Protein AF-A0A940QX22-F1 (afdb_monomer_lite)

Secondary structure (DSSP, 8-state):
---PPPP---HHHHHHHHHHHHTS---HHHHHHHHT--HHHHHHHHHHHHTTGGGTTTTTS----HHHHHHHHHHHHHHHHHHHHHHGGG-TTTTS-HHHHHHHHHHHTTTS-HHHHHHHTT--HHHHHHHHTPPPPHHHHHHHHHHHHHHHHHHHTTT---TT--

Foldseek 3Di:
DLDQDDQDDALVLLVVLLCCVPVVVDDLVVSCVVSVDDSVSSVVSNVCVVVVCNVVVCPVPPRDDPVRNVVSVVSNVVSLVVLLVVCVVVLPQLVDDVLVLLVSLVVCVVPDPSVSSCVNSVHDSVRSVCSVPDDDDPVRVVVVVVVVVVVVQCVVVVNDDDDPRD

Structure (mmCIF, N/CA/C/O backbone):
data_AF-A0A940QX22-F1
#
_entry.id   AF-A0A940QX22-F1
#
loop_
_atom_site.group_PDB
_atom_site.id
_atom_site.type_symbol
_atom_site.label_atom_id
_atom_site.label_alt_id
_atom_site.label_comp_id
_atom_site.label_asym_id
_atom_site.label_entity_id
_atom_site.label_seq_id
_atom_site.pdbx_PDB_ins_code
_atom_site.Cartn_x
_atom_site.Cartn_y
_atom_site.Cartn_z
_atom_site.occupancy
_atom_site.B_iso_or_equiv
_atom_site.auth_seq_id
_atom_site.auth_comp_id
_atom_site.auth_asym_id
_atom_site.auth_atom_id
_atom_site.pdbx_PDB_model_num
ATOM 1 N N . MET A 1 1 ? -11.536 -1.410 -9.804 1.00 60.62 1 MET A N 1
ATOM 2 C CA . MET A 1 1 ? -10.498 -1.620 -8.778 1.00 60.62 1 MET A CA 1
ATOM 3 C C . MET A 1 1 ? -11.102 -2.422 -7.649 1.00 60.62 1 MET A C 1
ATOM 5 O O . MET A 1 1 ? -11.970 -1.909 -6.948 1.00 60.62 1 MET A O 1
ATOM 9 N N . GLU A 1 2 ? -10.682 -3.671 -7.500 1.00 64.19 2 GLU A N 1
ATOM 10 C CA . GLU A 1 2 ? -11.047 -4.453 -6.323 1.00 64.19 2 GLU A CA 1
ATOM 11 C C . GLU A 1 2 ? -10.342 -3.825 -5.115 1.00 64.19 2 GLU A C 1
ATOM 13 O O . GLU A 1 2 ? -9.120 -3.664 -5.102 1.00 64.19 2 GLU A O 1
ATOM 18 N N . ARG A 1 3 ? -11.119 -3.347 -4.140 1.00 67.25 3 ARG A N 1
ATOM 19 C CA . ARG A 1 3 ? -10.598 -2.671 -2.949 1.00 67.25 3 ARG A CA 1
ATOM 20 C C . ARG A 1 3 ? -10.784 -3.573 -1.748 1.00 67.25 3 ARG A C 1
ATOM 22 O O . ARG A 1 3 ? -11.864 -4.126 -1.557 1.00 67.25 3 ARG A O 1
ATOM 29 N N . ILE A 1 4 ? -9.752 -3.656 -0.918 1.00 72.12 4 ILE A N 1
ATOM 30 C CA . ILE A 1 4 ? -9.852 -4.339 0.363 1.00 72.12 4 ILE A CA 1
ATOM 31 C C . ILE A 1 4 ? -10.843 -3.565 1.250 1.00 72.12 4 ILE A C 1
ATOM 33 O O . ILE A 1 4 ? -10.676 -2.349 1.427 1.00 72.12 4 ILE A O 1
ATOM 37 N N . PRO A 1 5 ? -11.870 -4.226 1.813 1.00 69.06 5 PRO A N 1
ATOM 38 C CA . PRO A 1 5 ? -12.773 -3.600 2.768 1.00 69.06 5 PRO A CA 1
ATOM 39 C C . PRO A 1 5 ? -12.007 -2.989 3.949 1.00 69.06 5 PRO A C 1
ATOM 41 O O . PRO A 1 5 ? -11.111 -3.607 4.533 1.00 69.06 5 PRO A O 1
ATOM 44 N N . ARG A 1 6 ? -12.348 -1.746 4.306 1.00 70.12 6 ARG A N 1
ATOM 45 C CA . ARG A 1 6 ? -11.757 -1.062 5.466 1.00 70.12 6 ARG A CA 1
ATOM 46 C C . ARG A 1 6 ? -12.162 -1.772 6.757 1.00 70.12 6 ARG A C 1
ATOM 48 O O . ARG A 1 6 ? -13.281 -2.265 6.855 1.00 70.12 6 ARG A O 1
ATOM 55 N N . ALA A 1 7 ? -11.265 -1.774 7.743 1.00 67.81 7 ALA A N 1
ATOM 56 C CA . ALA A 1 7 ? -11.572 -2.284 9.073 1.00 67.81 7 ALA A CA 1
ATOM 57 C C . ALA A 1 7 ? -12.734 -1.486 9.687 1.00 67.81 7 ALA A C 1
ATOM 59 O O . ALA A 1 7 ? -12.739 -0.251 9.650 1.00 67.81 7 ALA A O 1
ATOM 60 N N . ILE A 1 8 ? -13.725 -2.200 10.219 1.00 70.25 8 ILE A N 1
ATOM 61 C CA . ILE A 1 8 ? -14.886 -1.630 10.904 1.00 70.25 8 ILE A CA 1
ATOM 62 C C . ILE A 1 8 ? -14.698 -1.908 12.390 1.00 70.25 8 ILE A C 1
ATOM 64 O O . ILE A 1 8 ? -14.564 -3.057 12.792 1.00 70.25 8 ILE A O 1
ATOM 68 N N . PHE A 1 9 ? -14.677 -0.851 13.199 1.00 71.38 9 PHE A N 1
ATOM 69 C CA . PHE A 1 9 ? -14.497 -0.959 14.648 1.00 71.38 9 PHE A CA 1
ATOM 70 C C . PHE A 1 9 ? -15.847 -0.905 15.360 1.00 71.38 9 PHE A C 1
ATOM 72 O O . PHE A 1 9 ? -16.708 -0.117 14.959 1.00 71.38 9 PHE A O 1
ATOM 79 N N . THR A 1 10 ? -16.033 -1.694 16.417 1.00 74.19 10 THR A N 1
ATOM 80 C CA . THR A 1 10 ? -17.239 -1.618 17.254 1.00 74.19 10 THR A CA 1
ATOM 81 C C . THR A 1 10 ? -17.267 -0.310 18.043 1.00 74.19 10 THR A C 1
ATOM 83 O O . THR A 1 10 ? -16.243 0.347 18.230 1.00 74.19 10 THR A O 1
ATOM 86 N N . LYS A 1 11 ? -18.449 0.092 18.520 1.00 77.06 11 LYS A N 1
ATOM 87 C CA . LYS A 1 11 ? -18.587 1.289 19.363 1.00 77.06 11 LYS A CA 1
ATOM 88 C C . LYS A 1 11 ? -17.764 1.169 20.653 1.00 77.06 11 LYS A C 1
ATOM 90 O O . LYS A 1 11 ? -17.069 2.109 21.015 1.00 77.06 11 LYS A O 1
ATOM 95 N N . GLN A 1 12 ? -17.792 -0.004 21.284 1.00 76.69 12 GLN A N 1
ATOM 96 C CA . GLN A 1 12 ? -17.033 -0.299 22.504 1.00 76.69 12 GLN A CA 1
ATOM 97 C C . GLN A 1 12 ? -15.524 -0.119 22.280 1.00 76.69 12 GLN A C 1
ATOM 99 O O . GLN A 1 12 ? -14.873 0.608 23.025 1.00 76.69 12 GLN A O 1
ATOM 104 N N . LEU A 1 13 ? -15.001 -0.665 21.177 1.00 81.06 13 LEU A N 1
ATOM 105 C CA . LEU A 1 13 ? -13.587 -0.560 20.809 1.00 81.06 13 LEU A CA 1
ATOM 106 C C . LEU A 1 13 ? -13.157 0.871 20.425 1.00 81.06 13 LEU A C 1
ATOM 108 O O . LEU A 1 13 ? -11.972 1.183 20.447 1.00 81.06 13 LEU A O 1
ATOM 112 N N . ARG A 1 14 ? -14.099 1.760 20.074 1.00 81.88 14 ARG A N 1
ATOM 113 C CA . ARG A 1 14 ? -13.825 3.191 19.828 1.00 81.88 14 ARG A CA 1
ATOM 114 C C . ARG A 1 14 ? -13.748 4.002 21.121 1.00 81.88 14 ARG A C 1
ATOM 116 O O . ARG A 1 14 ? -12.991 4.966 21.185 1.00 81.88 14 ARG A O 1
ATOM 123 N N . GLU A 1 15 ? -14.537 3.634 22.128 1.00 83.19 15 GLU A N 1
ATOM 124 C CA . GLU A 1 15 ? -14.612 4.339 23.414 1.00 83.19 15 GLU A CA 1
ATOM 125 C C . GLU A 1 15 ? -13.468 3.946 24.361 1.00 83.19 15 GLU A C 1
ATOM 127 O O . GLU A 1 15 ? -12.948 4.796 25.082 1.00 83.19 15 GLU A O 1
ATOM 132 N N . GLU A 1 16 ? -13.036 2.686 24.337 1.00 85.81 16 GLU A N 1
ATOM 133 C CA . GLU A 1 16 ? -11.979 2.161 25.210 1.00 85.81 16 GLU A CA 1
ATOM 134 C C . GLU A 1 16 ? -10.626 2.906 25.093 1.00 85.81 16 GLU A C 1
ATOM 136 O O . GLU A 1 16 ? -10.115 3.352 26.124 1.00 85.81 16 GLU A O 1
ATOM 141 N N . PRO A 1 17 ? -10.062 3.165 23.893 1.00 85.88 17 PRO A N 1
ATOM 142 C CA . PRO A 1 17 ? -8.842 3.964 23.751 1.00 85.88 17 PRO A CA 1
ATOM 143 C C . PRO A 1 17 ? -8.990 5.377 24.315 1.00 85.88 17 PRO A C 1
ATOM 145 O O . PRO A 1 17 ? -8.050 5.925 24.882 1.00 85.88 17 PRO A O 1
ATOM 148 N N . VAL A 1 18 ? -10.168 5.985 24.158 1.00 86.00 18 VAL A N 1
ATOM 149 C CA . VAL A 1 18 ? -10.431 7.348 24.631 1.00 86.00 18 VAL A CA 1
ATOM 150 C C . VAL A 1 18 ? -10.472 7.387 26.159 1.00 86.00 18 VAL A C 1
ATOM 152 O O . VAL A 1 18 ? -9.889 8.297 26.748 1.00 86.00 18 VAL A O 1
ATOM 155 N N . LYS A 1 19 ? -11.078 6.383 26.806 1.00 87.75 19 LYS A N 1
ATOM 156 C CA . LYS A 1 19 ? -11.066 6.235 28.271 1.00 87.75 19 LYS A CA 1
ATOM 157 C C . LYS A 1 19 ? -9.656 6.000 28.805 1.00 87.75 19 LYS A C 1
ATOM 159 O O . LYS A 1 19 ? -9.221 6.720 29.694 1.00 87.75 19 LYS A O 1
ATOM 164 N N . LEU A 1 20 ? -8.895 5.083 28.206 1.00 87.12 20 LEU A N 1
ATOM 165 C CA . LEU A 1 20 ? -7.513 4.796 28.619 1.00 87.12 20 LEU A CA 1
ATOM 166 C C . LEU A 1 20 ? -6.593 6.026 28.544 1.00 87.12 20 LEU A C 1
ATOM 168 O O . LEU A 1 20 ? -5.710 6.182 29.385 1.00 87.12 20 LEU A O 1
ATOM 172 N N . LEU A 1 21 ? -6.811 6.913 27.569 1.00 86.19 21 LEU A N 1
ATOM 173 C CA . LEU A 1 21 ? -6.046 8.156 27.430 1.00 86.19 21 LEU A CA 1
ATOM 174 C C . LEU A 1 21 ? -6.537 9.284 28.349 1.00 86.19 21 LEU A C 1
ATOM 176 O O . LEU A 1 21 ? -5.725 10.083 28.806 1.00 86.19 21 LEU A O 1
ATOM 180 N N . THR A 1 22 ? -7.848 9.387 28.591 1.00 83.12 22 THR A N 1
ATOM 181 C CA . THR A 1 22 ? -8.440 10.511 29.346 1.00 83.12 22 THR A CA 1
ATOM 182 C C . THR A 1 22 ? -8.478 10.235 30.848 1.00 83.12 22 THR A C 1
ATOM 184 O O . THR A 1 22 ? -8.141 11.107 31.639 1.00 83.12 22 THR A O 1
ATOM 187 N N . GLU A 1 23 ? -8.875 9.023 31.235 1.00 85.19 23 GLU A N 1
ATOM 188 C CA . GLU A 1 23 ? -9.014 8.577 32.627 1.00 85.19 23 GLU A CA 1
ATOM 189 C C . GLU A 1 23 ? -7.745 7.859 33.107 1.00 85.19 23 GLU A C 1
ATOM 191 O O . GLU A 1 23 ? -7.321 8.037 34.243 1.00 85.19 23 GLU A O 1
ATOM 196 N N . GLY A 1 24 ? -7.121 7.061 32.233 1.00 78.00 24 GLY A N 1
ATOM 197 C CA . GLY A 1 24 ? -5.942 6.257 32.572 1.00 78.00 24 GLY A CA 1
ATOM 198 C C . GLY A 1 24 ? -4.596 6.972 32.420 1.00 78.00 24 GLY A C 1
ATOM 199 O O . GLY A 1 24 ? -3.577 6.412 32.813 1.00 78.00 24 GLY A O 1
ATOM 200 N N . GLY A 1 25 ? -4.562 8.171 31.825 1.00 83.19 25 GLY A N 1
ATOM 201 C CA . GLY A 1 25 ? -3.331 8.950 31.615 1.00 83.19 25 GLY A CA 1
ATOM 202 C C . GLY A 1 25 ? -2.273 8.274 30.729 1.00 83.19 25 GLY A C 1
ATOM 203 O O . GLY A 1 25 ? -1.124 8.714 30.704 1.00 83.19 25 GLY A O 1
ATOM 204 N N . LEU A 1 26 ? -2.633 7.202 30.013 1.00 86.62 26 LEU A N 1
ATOM 205 C CA . LEU A 1 26 ? -1.702 6.435 29.188 1.00 86.62 26 LEU A CA 1
ATOM 206 C C . LEU A 1 26 ? -1.251 7.238 27.963 1.00 86.62 26 LEU A C 1
ATOM 208 O O . LEU A 1 26 ? -1.935 8.141 27.481 1.00 86.62 26 LEU A O 1
ATOM 212 N N . SER A 1 27 ? -0.092 6.877 27.417 1.00 87.12 27 SER A N 1
ATOM 213 C CA . SER A 1 27 ? 0.403 7.471 26.175 1.00 87.12 27 SER A CA 1
ATOM 214 C C . SER A 1 27 ? -0.199 6.782 24.940 1.00 87.12 27 SER A C 1
ATOM 216 O O . SER A 1 27 ? -0.512 5.591 24.954 1.00 87.12 27 SER A O 1
ATOM 218 N N . ILE A 1 28 ? -0.335 7.508 23.821 1.00 85.94 28 ILE A N 1
ATOM 219 C CA . ILE A 1 28 ? -0.852 6.946 22.552 1.00 85.94 28 ILE A CA 1
ATOM 220 C C . ILE A 1 28 ? -0.093 5.676 22.105 1.00 85.94 28 ILE A C 1
ATOM 222 O O . ILE A 1 28 ? -0.765 4.718 21.723 1.00 85.94 28 ILE A O 1
ATOM 226 N N . PRO A 1 29 ? 1.255 5.610 22.164 1.00 88.44 29 PRO A N 1
ATOM 227 C CA . PRO A 1 29 ? 1.999 4.402 21.787 1.00 88.44 29 PRO A CA 1
ATOM 228 C C . PRO A 1 29 ? 1.709 3.195 22.689 1.00 88.44 29 PRO A C 1
ATOM 230 O O . PRO A 1 29 ? 1.860 2.047 22.283 1.00 88.44 29 PRO A O 1
ATOM 233 N N . GLU A 1 30 ? 1.325 3.436 23.937 1.00 87.25 30 GLU A N 1
ATOM 234 C CA . GLU A 1 30 ? 1.027 2.382 24.902 1.00 87.25 30 GLU A CA 1
ATOM 235 C C . GLU A 1 30 ? -0.374 1.806 24.686 1.00 87.25 30 GLU A C 1
ATOM 237 O O . GLU A 1 30 ? -0.553 0.587 24.680 1.00 87.25 30 GLU A O 1
ATOM 242 N N . VAL A 1 31 ? -1.343 2.673 24.384 1.00 87.62 31 VAL A N 1
ATOM 243 C CA . VAL A 1 31 ? -2.693 2.264 23.969 1.00 87.62 31 VAL A CA 1
ATOM 244 C C . VAL A 1 31 ? -2.670 1.539 22.620 1.00 87.62 31 VAL A C 1
ATOM 246 O O . VAL A 1 31 ? -3.378 0.547 22.454 1.00 87.62 31 VAL A O 1
ATOM 249 N N . GLU A 1 32 ? -1.821 1.969 21.680 1.00 85.94 32 GLU A N 1
ATOM 250 C CA . GLU A 1 32 ? -1.574 1.258 20.417 1.00 85.94 32 GLU A CA 1
ATOM 251 C C . GLU A 1 32 ? -1.136 -0.187 20.670 1.00 85.94 32 GLU A C 1
ATOM 253 O O . GLU A 1 32 ? -1.750 -1.108 20.133 1.00 85.94 32 GLU A O 1
ATOM 258 N N . ARG A 1 33 ? -0.113 -0.397 21.511 1.00 86.31 33 ARG A N 1
ATOM 259 C CA . ARG A 1 33 ? 0.392 -1.745 21.817 1.00 86.31 33 ARG A CA 1
ATOM 260 C C . ARG A 1 33 ? -0.661 -2.621 22.489 1.00 86.31 33 ARG A C 1
ATOM 262 O O . ARG A 1 33 ? -0.734 -3.809 22.200 1.00 86.31 33 ARG A O 1
ATOM 269 N N . ARG A 1 34 ? -1.477 -2.042 23.371 1.00 85.19 34 ARG A N 1
ATOM 270 C CA . ARG A 1 34 ? -2.486 -2.782 24.139 1.00 85.19 34 ARG A CA 1
ATOM 271 C C . ARG A 1 34 ? -3.695 -3.195 23.302 1.00 85.19 34 ARG A C 1
ATOM 273 O O . ARG A 1 34 ? -4.186 -4.305 23.466 1.00 85.19 34 ARG A O 1
ATOM 280 N N . LEU A 1 35 ? -4.176 -2.313 22.427 1.00 83.56 35 LEU A N 1
ATOM 281 C CA . LEU A 1 35 ? -5.404 -2.533 21.652 1.00 83.56 35 LEU A CA 1
ATOM 282 C C . LEU A 1 35 ? -5.143 -2.921 20.192 1.00 83.56 35 LEU A C 1
ATOM 284 O O . LEU A 1 35 ? -6.086 -3.203 19.458 1.00 83.56 35 LEU A O 1
ATOM 288 N N . SER A 1 36 ? -3.880 -2.934 19.752 1.00 81.44 36 SER A N 1
ATOM 289 C CA . SER A 1 36 ? -3.485 -3.189 18.358 1.00 81.44 36 SER A CA 1
ATOM 290 C C . SER A 1 36 ? -4.203 -2.278 17.349 1.00 81.44 36 SER A C 1
ATOM 292 O O . SER A 1 36 ? -4.535 -2.681 16.233 1.00 81.44 36 SER A O 1
ATOM 294 N N . VAL A 1 37 ? -4.453 -1.021 17.735 1.00 83.62 37 VAL A N 1
ATOM 295 C CA . VAL A 1 37 ? -5.094 -0.003 16.889 1.00 83.62 37 VAL A CA 1
ATOM 296 C C . VAL A 1 37 ? -4.073 1.053 16.484 1.00 83.62 37 VAL A C 1
ATOM 298 O O . VAL A 1 37 ? -3.344 1.578 17.319 1.00 83.62 37 VAL A O 1
ATOM 301 N N . SER A 1 38 ? -4.068 1.426 15.200 1.00 84.12 38 SER A N 1
ATOM 302 C CA . SER A 1 38 ? -3.158 2.449 14.672 1.00 84.12 38 SER A CA 1
ATOM 303 C C . SER A 1 38 ? -3.243 3.786 15.445 1.00 84.12 38 SER A C 1
ATOM 305 O O . SER A 1 38 ? -4.349 4.297 15.664 1.00 84.12 38 SER A O 1
ATOM 307 N N . PRO A 1 39 ? -2.105 4.446 15.746 1.00 86.25 39 PRO A N 1
ATOM 308 C CA . PRO A 1 39 ? -2.048 5.731 16.450 1.00 86.25 39 PRO A CA 1
ATOM 309 C C . PRO A 1 39 ? -2.854 6.837 15.784 1.00 86.25 39 PRO A C 1
ATOM 311 O O . PRO A 1 39 ? -3.390 7.721 16.450 1.00 86.25 39 PRO A O 1
ATOM 314 N N . SER A 1 40 ? -2.940 6.814 14.454 1.00 84.88 40 SER A N 1
ATOM 315 C CA . SER A 1 40 ? -3.706 7.800 13.690 1.00 84.88 40 SER A CA 1
ATOM 316 C C . SER A 1 40 ? -5.208 7.648 13.922 1.00 84.88 40 SER A C 1
ATOM 318 O O . SER A 1 40 ? -5.907 8.651 14.051 1.00 84.88 40 SER A O 1
ATOM 320 N N . THR A 1 41 ? -5.686 6.410 14.046 1.00 86.06 41 THR A N 1
ATOM 321 C CA . THR A 1 41 ? -7.076 6.095 14.387 1.00 86.06 41 THR A CA 1
ATOM 322 C C . THR A 1 41 ? -7.401 6.543 15.810 1.00 86.06 41 THR A C 1
ATOM 324 O O . THR A 1 41 ? -8.410 7.209 16.026 1.00 86.06 41 THR A O 1
ATOM 327 N N . ILE A 1 42 ? -6.502 6.270 16.762 1.00 86.94 42 ILE A N 1
ATOM 328 C CA . ILE A 1 42 ? -6.641 6.703 18.159 1.00 86.94 42 ILE A CA 1
ATOM 329 C C . ILE A 1 42 ? -6.695 8.238 18.244 1.00 86.94 42 ILE A C 1
ATOM 331 O O . ILE A 1 42 ? -7.611 8.792 18.849 1.00 86.94 42 ILE A O 1
ATOM 335 N N . ARG A 1 43 ? -5.773 8.949 17.574 1.00 87.38 43 ARG A N 1
ATOM 336 C CA . ARG A 1 43 ? -5.779 10.425 17.497 1.00 87.38 43 ARG A CA 1
ATOM 337 C C . ARG A 1 43 ? -7.084 10.974 16.925 1.00 87.38 43 ARG A C 1
ATOM 339 O O . ARG A 1 43 ? -7.604 11.967 17.432 1.00 87.38 43 ARG A O 1
ATOM 346 N N . TYR A 1 44 ? -7.608 10.338 15.879 1.00 87.06 44 TYR A N 1
ATOM 347 C CA . TYR A 1 44 ? -8.886 10.715 15.284 1.00 87.06 44 TYR A CA 1
ATOM 348 C C . TYR A 1 44 ? -10.049 10.537 16.271 1.00 87.06 44 TYR A C 1
ATOM 350 O O . TYR A 1 44 ? -10.845 11.459 16.423 1.00 87.06 44 TYR A O 1
ATOM 358 N N . TRP A 1 45 ? -10.119 9.417 16.997 1.00 88.38 45 TRP A N 1
ATOM 359 C CA . TRP A 1 45 ? -11.165 9.186 18.002 1.00 88.38 45 TRP A CA 1
ATOM 360 C C . TRP A 1 45 ? -11.085 10.149 19.182 1.00 88.38 45 TRP A C 1
ATOM 362 O O . TRP A 1 45 ? -12.112 10.667 19.607 1.00 88.38 45 TRP A O 1
ATOM 372 N N . VAL A 1 46 ? -9.883 10.473 19.661 1.00 86.06 46 VAL A N 1
ATOM 373 C CA . VAL A 1 46 ? -9.698 11.497 20.702 1.00 86.06 46 VAL A CA 1
ATOM 374 C C . VAL A 1 46 ? -10.195 12.859 20.219 1.00 86.06 46 VAL A C 1
ATOM 376 O O . VAL A 1 46 ? -10.882 13.563 20.958 1.00 86.06 46 VAL A O 1
ATOM 379 N N . LYS A 1 47 ? -9.889 13.230 18.969 1.00 87.19 47 LYS A N 1
ATOM 380 C CA . LYS A 1 47 ? -10.385 14.474 18.368 1.00 87.19 47 LYS A CA 1
ATOM 381 C C . LYS A 1 47 ? -11.914 14.474 18.261 1.00 87.19 47 LYS A C 1
ATOM 383 O O . LYS A 1 47 ? -12.538 15.431 18.705 1.00 87.19 47 LYS A O 1
ATOM 388 N N . ALA A 1 48 ? -12.501 13.395 17.745 1.00 85.31 48 ALA A N 1
ATOM 389 C CA . ALA A 1 48 ? -13.949 13.248 17.621 1.00 85.31 48 ALA A CA 1
ATOM 390 C C . ALA A 1 48 ? -14.658 13.270 18.988 1.00 85.31 48 ALA A C 1
ATOM 392 O O . ALA A 1 48 ? -15.729 13.853 19.116 1.00 85.31 48 ALA A O 1
ATOM 393 N N . ASN A 1 49 ? -14.046 12.702 20.034 1.00 85.62 49 ASN A N 1
ATOM 394 C CA . ASN A 1 49 ? -14.585 12.755 21.393 1.00 85.62 49 ASN A CA 1
ATOM 395 C C . ASN A 1 49 ? -14.574 14.170 21.976 1.00 85.62 49 ASN A C 1
ATOM 397 O O . ASN A 1 49 ? -15.568 14.595 22.555 1.00 85.62 49 ASN A O 1
ATOM 401 N N . LYS A 1 50 ? -13.490 14.931 21.768 1.00 82.81 50 LYS A N 1
ATOM 402 C CA . LYS A 1 50 ? -13.426 16.349 22.170 1.00 82.81 50 LYS A CA 1
ATOM 403 C C . LYS A 1 50 ? -14.493 17.205 21.481 1.00 82.81 50 LYS A C 1
ATOM 405 O O . LYS A 1 50 ? -14.915 18.206 22.042 1.00 82.81 50 LYS A O 1
ATOM 410 N N . GLN A 1 51 ? -14.917 16.811 20.283 1.00 84.31 51 GLN A N 1
ATOM 411 C CA . GLN A 1 51 ? -15.969 17.477 19.512 1.00 84.31 51 GLN A CA 1
ATOM 412 C C . GLN A 1 51 ? -17.384 16.968 19.850 1.00 84.31 51 GLN A C 1
ATOM 414 O O . GLN A 1 51 ? -18.354 17.499 19.328 1.00 84.31 51 GLN A O 1
ATOM 419 N N . GLY A 1 52 ? -17.525 15.947 20.706 1.00 79.62 52 GLY A N 1
ATOM 420 C CA . GLY A 1 52 ? -18.817 15.327 21.037 1.00 79.62 52 GLY A CA 1
ATOM 421 C C . GLY A 1 52 ? -19.380 14.393 19.953 1.00 79.62 52 GLY A C 1
ATOM 422 O O . GLY A 1 52 ? -20.412 13.759 20.160 1.00 79.62 52 GLY A O 1
ATOM 423 N N . GLU A 1 53 ? -18.678 14.238 18.831 1.00 80.44 53 GLU A N 1
ATOM 424 C CA . GLU A 1 53 ? -19.112 13.497 17.639 1.00 80.44 53 GLU A CA 1
ATOM 425 C C . GLU A 1 53 ? -18.687 12.019 17.654 1.00 80.44 53 GLU A C 1
ATOM 427 O O . GLU A 1 53 ? -18.870 11.295 16.676 1.00 80.44 53 GLU A O 1
ATOM 432 N N . LEU A 1 54 ? -18.120 11.506 18.754 1.00 73.38 54 LEU A N 1
ATOM 433 C CA . LEU A 1 54 ? -17.654 10.110 18.815 1.00 73.38 54 LEU A CA 1
ATOM 434 C C . LEU A 1 54 ? -18.783 9.099 18.532 1.00 73.38 54 LEU A C 1
ATOM 436 O O . LEU A 1 54 ? -18.544 8.041 17.952 1.00 73.38 54 LEU A O 1
ATOM 440 N N . LYS A 1 55 ? -20.024 9.446 18.894 1.00 68.94 55 LYS A N 1
ATOM 441 C CA . LYS A 1 55 ? -21.227 8.644 18.613 1.00 68.94 55 LYS A CA 1
ATOM 442 C C . LYS A 1 55 ? -21.650 8.692 17.139 1.00 68.94 55 LYS A C 1
ATOM 444 O O . LYS A 1 55 ? -22.386 7.808 16.705 1.00 68.94 55 LYS A O 1
ATOM 449 N N . ASP A 1 56 ? -21.217 9.707 16.394 1.00 68.88 56 ASP A N 1
ATOM 450 C CA . ASP A 1 56 ? -21.472 9.890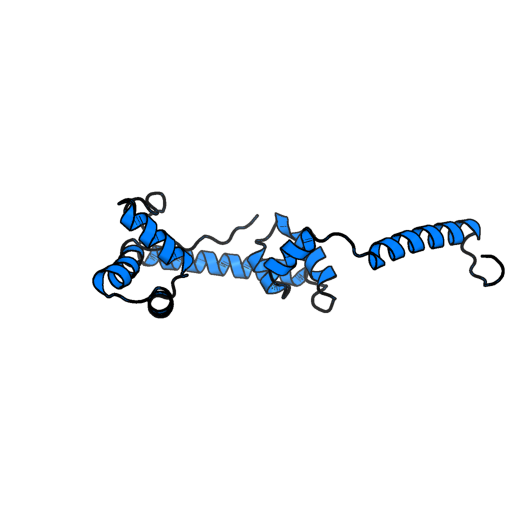 14.962 1.00 68.88 56 ASP A CA 1
ATOM 451 C C . ASP A 1 56 ? -20.433 9.193 14.086 1.00 68.88 56 ASP A C 1
ATOM 453 O O . ASP A 1 56 ? -20.743 8.766 12.967 1.00 68.88 56 ASP A O 1
ATOM 457 N N . VAL A 1 57 ? -19.219 8.995 14.616 1.00 64.81 57 VAL A N 1
ATOM 458 C CA . VAL A 1 57 ? -18.183 8.189 13.968 1.00 64.81 57 VAL A CA 1
ATOM 459 C C . VAL A 1 57 ? -18.786 6.827 13.623 1.00 64.81 57 VAL A C 1
ATOM 461 O O . VAL A 1 57 ? -19.206 6.083 14.503 1.00 64.81 57 VAL A O 1
ATOM 464 N N . GLY A 1 58 ? -18.856 6.510 12.326 1.00 61.47 58 GLY A N 1
ATOM 465 C CA . GLY A 1 58 ? -19.329 5.234 11.784 1.00 61.47 58 GLY A CA 1
ATOM 466 C C . GLY A 1 58 ? -20.834 4.953 11.879 1.00 61.47 58 GLY A C 1
ATOM 467 O O . GLY A 1 58 ? -21.197 3.797 11.697 1.00 61.47 58 GLY A O 1
ATOM 468 N N . LYS A 1 59 ? -21.709 5.952 12.087 1.00 61.66 59 LYS A N 1
ATOM 469 C CA . LYS A 1 59 ? -23.181 5.770 12.018 1.00 61.66 59 LYS A CA 1
ATOM 470 C C . LYS A 1 59 ? -23.682 5.183 10.692 1.00 61.66 59 LYS A C 1
ATOM 472 O O . LYS A 1 59 ? -24.685 4.481 10.672 1.00 61.66 59 LYS A O 1
ATOM 477 N N .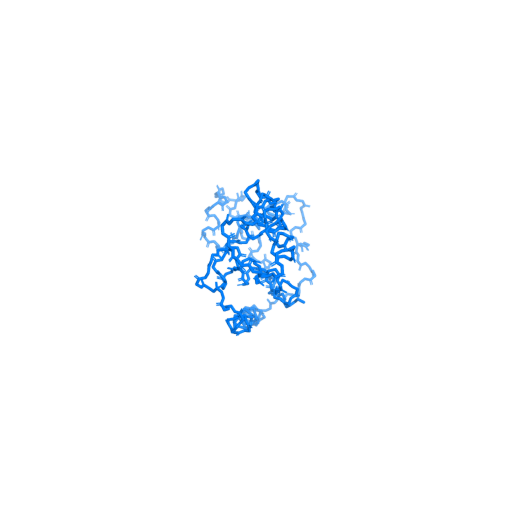 GLN A 1 60 ? -22.977 5.441 9.590 1.00 56.38 60 GLN A N 1
ATOM 478 C CA . GLN A 1 60 ? -23.285 4.850 8.280 1.00 56.38 60 GLN A CA 1
ATOM 479 C C . GLN A 1 60 ? -22.797 3.398 8.126 1.00 56.38 60 GLN A C 1
ATOM 481 O O . GLN A 1 60 ? -23.117 2.740 7.139 1.00 56.38 60 GLN A O 1
ATOM 486 N N . GLN A 1 61 ? -22.002 2.885 9.069 1.00 57.53 61 GLN A N 1
ATOM 487 C CA . GLN A 1 61 ? -21.508 1.512 9.036 1.00 57.53 61 GLN A CA 1
ATOM 488 C C . GLN A 1 61 ? -22.461 0.624 9.833 1.00 57.53 61 GLN A C 1
ATOM 490 O O . GLN A 1 61 ? -22.726 0.876 1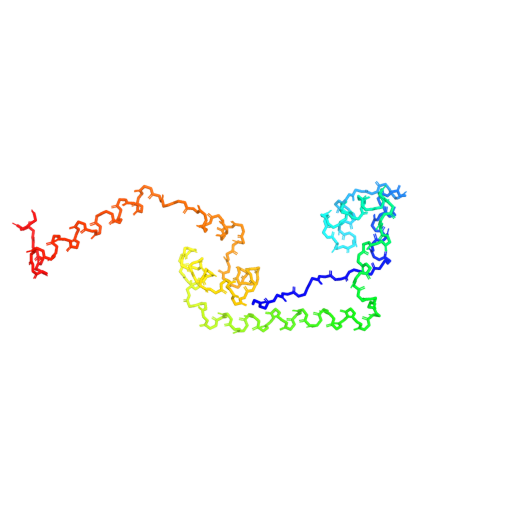1.006 1.00 57.53 61 GLN A O 1
ATOM 495 N N . ARG A 1 62 ? -22.993 -0.412 9.175 1.00 53.72 62 ARG A N 1
ATOM 496 C CA . ARG A 1 62 ? -23.940 -1.369 9.761 1.00 53.72 62 ARG A CA 1
ATOM 497 C C . ARG A 1 62 ? -23.373 -1.901 11.094 1.00 53.72 62 ARG A C 1
ATOM 499 O O . ARG A 1 62 ? -22.230 -2.359 11.082 1.00 53.72 62 ARG A O 1
ATOM 506 N N . PRO A 1 63 ? -24.112 -1.842 12.219 1.00 52.03 63 PRO A N 1
ATOM 507 C CA . PRO A 1 63 ? -23.660 -2.424 13.480 1.00 52.03 63 PRO A CA 1
ATOM 508 C C . PRO A 1 63 ? -23.463 -3.925 13.268 1.00 52.03 63 PRO A C 1
ATOM 510 O O . PRO A 1 63 ? -24.415 -4.633 12.943 1.00 52.03 63 PRO A O 1
ATOM 513 N N . LEU A 1 64 ? -22.222 -4.398 13.348 1.00 53.09 64 LEU A N 1
ATOM 514 C CA . LEU A 1 64 ? -21.911 -5.807 13.137 1.00 53.09 64 LEU A CA 1
ATOM 515 C C . LEU A 1 64 ? -21.994 -6.528 14.481 1.00 53.09 64 LEU A C 1
ATOM 517 O O . LEU A 1 64 ? -21.275 -6.196 15.419 1.00 53.09 64 LEU A O 1
ATOM 521 N N . THR A 1 65 ? -22.873 -7.524 14.547 1.00 65.75 65 THR A N 1
ATOM 522 C CA . THR A 1 65 ? -22.798 -8.645 15.490 1.00 65.75 65 THR A CA 1
ATOM 523 C C . THR A 1 65 ? -21.408 -9.294 15.398 1.00 65.75 65 THR A C 1
ATOM 525 O O . THR A 1 65 ? -20.738 -9.150 14.376 1.00 65.75 65 THR A O 1
ATOM 528 N N . GLU A 1 66 ? -20.971 -10.042 16.410 1.00 62.59 66 GLU A N 1
ATOM 529 C CA . GLU A 1 66 ? -19.685 -10.768 16.406 1.00 62.59 66 GLU A CA 1
ATOM 530 C C . GLU A 1 66 ? -19.469 -11.593 15.121 1.00 62.59 66 GLU A C 1
ATOM 532 O O . GLU A 1 66 ? -18.459 -11.442 14.436 1.00 62.59 66 GLU A O 1
ATOM 537 N N . ALA A 1 67 ? -20.506 -12.311 14.675 1.00 65.19 67 ALA A N 1
ATOM 538 C CA . ALA A 1 67 ? -20.521 -13.025 13.394 1.00 65.19 67 ALA A CA 1
ATOM 539 C C . ALA A 1 67 ? -20.305 -12.118 12.162 1.00 65.19 67 ALA A C 1
ATOM 541 O O . ALA A 1 67 ? -19.748 -12.533 11.148 1.00 65.19 67 ALA A O 1
ATOM 542 N N . GLY A 1 68 ? -20.734 -10.859 12.229 1.00 72.31 68 GLY A N 1
ATOM 543 C CA . GLY A 1 68 ? -20.513 -9.867 11.183 1.00 72.31 68 GLY A CA 1
ATOM 544 C C . GLY A 1 68 ? -19.057 -9.401 11.088 1.00 72.31 68 GLY A C 1
ATOM 545 O O . GLY A 1 68 ? -18.592 -9.105 9.985 1.00 72.31 68 GLY A O 1
ATOM 546 N N . MET A 1 69 ? -18.332 -9.357 12.210 1.00 68.81 69 MET A N 1
ATOM 547 C CA . MET A 1 69 ? -16.901 -9.035 12.225 1.00 68.81 69 MET A CA 1
ATOM 548 C C . MET A 1 69 ? -16.086 -10.152 11.586 1.00 68.81 69 MET A C 1
ATOM 550 O O . MET A 1 69 ? -15.278 -9.877 10.699 1.00 68.81 69 MET A O 1
ATOM 554 N N . GLU A 1 70 ? -16.370 -11.400 11.958 1.00 75.06 70 GLU A N 1
ATOM 555 C CA . GLU A 1 70 ? -15.738 -12.571 11.349 1.00 75.06 70 GLU A CA 1
ATOM 556 C C . GLU A 1 70 ? -16.021 -12.628 9.845 1.00 75.06 70 GLU A C 1
ATOM 558 O O . GLU A 1 70 ? -15.103 -12.755 9.038 1.00 75.06 70 GLU A O 1
ATOM 563 N N . LEU A 1 71 ? -17.267 -12.391 9.421 1.00 79.38 71 LEU A N 1
ATOM 564 C CA . LEU A 1 71 ? -17.597 -12.301 7.995 1.00 79.38 71 LEU A CA 1
ATOM 565 C C . LEU A 1 71 ? -16.836 -11.183 7.274 1.00 79.38 71 LEU A C 1
ATOM 567 O O . LEU A 1 71 ? -16.429 -11.362 6.126 1.00 79.38 71 LEU A O 1
ATOM 571 N N . ALA A 1 72 ? -16.664 -10.018 7.901 1.00 77.31 72 ALA A N 1
ATOM 572 C CA . ALA A 1 72 ? -15.922 -8.910 7.307 1.00 77.31 72 ALA A CA 1
ATOM 573 C C . ALA A 1 72 ? -14.427 -9.231 7.191 1.00 77.31 72 ALA A C 1
ATOM 575 O O . ALA A 1 72 ? -13.829 -8.962 6.148 1.00 77.31 72 ALA A O 1
ATOM 576 N N . ARG A 1 73 ? -13.848 -9.842 8.229 1.00 80.69 73 ARG A N 1
ATOM 577 C CA . ARG A 1 73 ? -12.461 -10.305 8.255 1.00 80.69 73 ARG A CA 1
ATOM 578 C C . ARG A 1 73 ? -12.214 -11.365 7.186 1.00 80.69 73 ARG A C 1
ATOM 580 O O . ARG A 1 73 ? -11.349 -11.171 6.341 1.00 80.69 73 ARG A O 1
ATOM 587 N N . VAL A 1 74 ? -13.030 -12.414 7.142 1.00 85.75 74 VAL A N 1
ATOM 588 C CA . VAL A 1 74 ? -12.900 -13.495 6.155 1.00 85.75 74 VAL A CA 1
ATOM 589 C C . VAL A 1 74 ? -13.071 -12.963 4.734 1.00 85.75 74 VAL A C 1
ATOM 591 O O . VAL A 1 74 ? -12.309 -13.317 3.840 1.00 85.75 74 VAL A O 1
ATOM 594 N N . LYS A 1 75 ? -14.025 -12.054 4.494 1.00 85.00 75 LYS A N 1
ATOM 595 C CA . LYS A 1 75 ? -14.169 -11.406 3.178 1.00 85.00 75 LYS A CA 1
ATOM 596 C C . LYS A 1 75 ? -12.947 -10.575 2.798 1.00 85.00 75 LYS A C 1
ATOM 598 O O . LYS A 1 75 ? -12.632 -10.479 1.614 1.00 85.00 75 LYS A O 1
ATOM 603 N N . ARG A 1 76 ? -12.290 -9.957 3.779 1.00 83.88 76 ARG A N 1
ATOM 604 C CA . ARG A 1 76 ? -11.062 -9.190 3.583 1.00 83.88 76 ARG A CA 1
ATOM 605 C C . ARG A 1 76 ? -9.905 -10.107 3.195 1.00 83.88 76 ARG A C 1
ATOM 607 O O . ARG A 1 76 ? -9.302 -9.879 2.153 1.00 83.88 76 ARG A O 1
ATOM 614 N N . GLU A 1 77 ? -9.668 -11.153 3.980 1.00 86.31 77 GLU A N 1
ATOM 615 C CA . GLU A 1 77 ? -8.626 -12.155 3.727 1.00 86.31 77 GLU A CA 1
ATOM 616 C C . GLU A 1 77 ? -8.847 -12.837 2.369 1.00 86.31 77 GLU A C 1
ATOM 618 O O . GLU A 1 77 ? -7.936 -12.924 1.551 1.00 86.31 77 GLU A O 1
ATOM 623 N N . LEU A 1 78 ? -10.090 -13.215 2.050 1.00 89.06 78 LEU A N 1
ATOM 624 C CA . LEU A 1 78 ? -10.432 -13.800 0.754 1.00 89.06 78 LEU A CA 1
ATOM 625 C C . LEU A 1 78 ? -10.152 -12.840 -0.412 1.00 89.06 78 LEU A C 1
ATOM 627 O O . LEU A 1 78 ? -9.729 -13.278 -1.481 1.00 89.06 78 LEU A O 1
ATOM 631 N N . ALA A 1 79 ? -10.406 -11.541 -0.236 1.00 86.56 79 ALA A N 1
ATOM 632 C CA . ALA A 1 79 ? -10.095 -10.542 -1.253 1.00 86.56 79 ALA A CA 1
ATOM 633 C C . ALA A 1 79 ? -8.578 -10.374 -1.434 1.00 86.56 79 ALA A C 1
ATOM 635 O 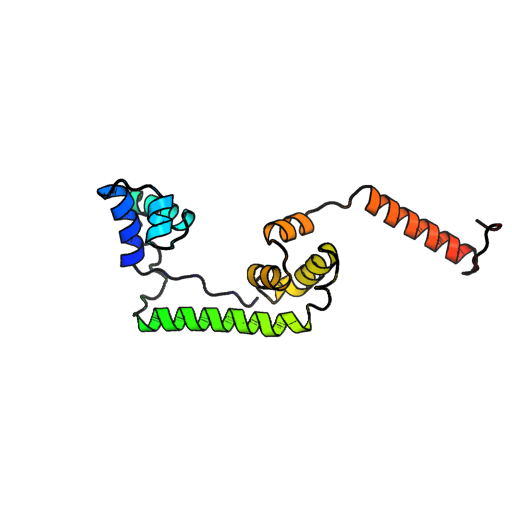O . ALA A 1 79 ? -8.119 -10.304 -2.570 1.00 86.56 79 ALA A O 1
ATOM 636 N N . GLU A 1 80 ? -7.810 -10.347 -0.343 1.00 86.38 80 GLU A N 1
ATOM 637 C CA . GLU A 1 80 ? -6.343 -10.274 -0.370 1.00 86.38 80 GLU A CA 1
ATOM 638 C C . GLU A 1 80 ? -5.749 -11.489 -1.104 1.00 86.38 80 GLU A C 1
ATOM 640 O O . GLU A 1 80 ? -5.081 -11.318 -2.125 1.00 86.38 80 GLU A O 1
ATOM 645 N N . VAL A 1 81 ? -6.116 -12.710 -0.703 1.00 89.56 81 VAL A N 1
ATOM 646 C CA . VAL A 1 81 ? -5.628 -13.959 -1.319 1.00 89.56 81 VAL A CA 1
ATOM 647 C C . VAL A 1 81 ? -6.022 -14.073 -2.797 1.00 89.56 81 VAL A C 1
ATOM 649 O O . VAL A 1 81 ? -5.236 -14.523 -3.634 1.00 89.56 81 VAL A O 1
ATOM 652 N N . ARG A 1 82 ? -7.237 -13.645 -3.166 1.00 89.81 82 ARG A N 1
ATOM 653 C CA . ARG A 1 82 ? -7.664 -13.623 -4.576 1.00 89.81 82 ARG A CA 1
ATOM 654 C C . ARG A 1 82 ? -6.809 -12.685 -5.419 1.00 89.81 82 ARG A C 1
ATOM 656 O O . ARG A 1 82 ? -6.443 -13.049 -6.536 1.00 89.81 82 ARG A O 1
ATOM 663 N N . MET A 1 83 ? -6.488 -11.503 -4.897 1.00 88.06 83 MET A N 1
ATOM 664 C CA . MET A 1 83 ? -5.605 -10.567 -5.589 1.00 88.06 83 MET A CA 1
ATOM 665 C C . MET A 1 83 ? -4.190 -11.135 -5.712 1.00 88.06 83 MET A C 1
ATOM 667 O O . MET A 1 83 ? -3.613 -11.056 -6.792 1.00 88.06 83 MET A O 1
ATOM 671 N N . GLU A 1 84 ? -3.655 -11.751 -4.656 1.00 88.94 84 GLU A N 1
ATOM 672 C CA . GLU A 1 84 ? -2.336 -12.397 -4.675 1.00 88.94 84 GLU A CA 1
ATOM 673 C C . GLU A 1 84 ? -2.226 -13.456 -5.767 1.00 88.94 84 GLU A C 1
ATOM 675 O O . GLU A 1 84 ? -1.345 -13.376 -6.629 1.00 88.94 84 GLU A O 1
ATOM 680 N N . ARG A 1 85 ? -3.186 -14.383 -5.801 1.00 89.75 85 ARG A N 1
ATOM 681 C CA . ARG A 1 85 ? -3.275 -15.420 -6.833 1.00 89.75 85 ARG A CA 1
ATOM 682 C C . ARG A 1 85 ? -3.293 -14.831 -8.245 1.00 89.75 85 ARG A C 1
ATOM 684 O O . ARG A 1 85 ? -2.680 -15.387 -9.148 1.00 89.75 85 ARG A O 1
ATOM 691 N N . ASP A 1 86 ? -4.002 -13.728 -8.455 1.00 89.00 86 ASP A N 1
ATOM 692 C CA . ASP A 1 86 ? -4.169 -13.136 -9.783 1.00 89.00 86 ASP A CA 1
ATOM 693 C C . ASP A 1 86 ? -2.974 -12.279 -10.239 1.00 89.00 86 ASP A C 1
ATOM 695 O O . ASP A 1 86 ? -2.807 -12.035 -11.442 1.00 89.00 86 ASP A O 1
ATOM 699 N N . ILE A 1 87 ? -2.177 -11.780 -9.291 1.00 88.31 87 ILE A N 1
ATOM 700 C CA . ILE A 1 87 ? -1.001 -10.939 -9.542 1.00 88.31 87 ILE A CA 1
ATOM 701 C C . ILE A 1 87 ? 0.241 -11.800 -9.767 1.00 88.31 87 ILE A C 1
ATOM 703 O O . ILE A 1 87 ? 1.011 -11.495 -10.675 1.00 88.31 87 ILE A O 1
ATOM 707 N N . LEU A 1 88 ? 0.426 -12.878 -8.996 1.00 86.62 88 LEU A N 1
ATOM 708 C CA . LEU A 1 88 ? 1.625 -13.724 -9.051 1.00 86.62 88 LEU A CA 1
ATOM 709 C C . LEU A 1 88 ? 1.986 -14.209 -10.470 1.00 86.62 88 LEU A C 1
ATOM 711 O O . LEU A 1 88 ? 3.128 -14.001 -10.876 1.00 86.62 88 LEU A O 1
ATOM 715 N N . PRO A 1 89 ? 1.053 -14.738 -11.291 1.00 86.75 89 PRO A N 1
ATOM 716 C CA . PRO A 1 89 ? 1.360 -15.148 -12.664 1.00 86.75 89 PRO A CA 1
ATOM 717 C C . PRO A 1 89 ? 1.834 -14.003 -13.566 1.00 86.75 89 PRO A C 1
ATOM 719 O O . PRO A 1 89 ? 2.466 -14.233 -14.591 1.00 86.75 89 PRO A O 1
ATOM 722 N N . LYS A 1 90 ? 1.503 -12.758 -13.213 1.00 83.69 90 LYS A N 1
ATOM 723 C CA . LYS A 1 90 ? 1.861 -11.557 -13.976 1.00 83.69 90 LYS A CA 1
ATOM 724 C C . LYS A 1 90 ? 3.094 -10.854 -13.415 1.00 83.69 90 LYS A C 1
ATOM 726 O O . LYS A 1 90 ? 3.611 -9.932 -14.042 1.00 83.69 90 LYS A O 1
ATOM 731 N N . ALA A 1 91 ? 3.566 -11.273 -12.246 1.00 81.94 91 ALA A N 1
ATOM 732 C CA . ALA A 1 91 ? 4.759 -10.763 -11.593 1.00 81.94 91 ALA A CA 1
ATOM 733 C C . ALA A 1 91 ? 6.024 -11.435 -12.161 1.00 81.94 91 ALA A C 1
ATOM 735 O O . ALA A 1 91 ? 6.873 -11.923 -11.424 1.00 81.94 91 ALA A O 1
ATOM 736 N N . THR A 1 92 ? 6.180 -11.449 -13.487 1.00 83.44 92 THR A N 1
ATOM 737 C CA . THR A 1 92 ? 7.321 -12.093 -14.170 1.00 83.44 92 THR A CA 1
ATOM 738 C C . THR A 1 92 ? 8.669 -11.413 -13.892 1.00 83.44 92 THR A C 1
ATOM 740 O O . THR A 1 92 ? 9.717 -11.989 -14.153 1.00 83.44 92 THR A O 1
ATOM 743 N N . VAL A 1 93 ? 8.654 -10.206 -13.319 1.00 82.38 93 VAL A N 1
ATOM 744 C CA . VAL A 1 93 ? 9.827 -9.338 -13.102 1.00 82.38 93 VAL A CA 1
ATOM 745 C C . VAL A 1 93 ? 10.343 -9.333 -11.661 1.00 82.38 93 VAL A C 1
ATOM 747 O O . VAL A 1 93 ? 11.061 -8.415 -11.259 1.00 82.38 93 VAL A O 1
ATOM 750 N N . LEU A 1 94 ? 9.962 -10.309 -10.832 1.00 79.38 94 LEU A N 1
ATOM 751 C CA . LEU A 1 94 ? 10.377 -10.337 -9.420 1.00 79.38 94 LEU A CA 1
ATOM 752 C C . LEU A 1 94 ? 11.905 -10.406 -9.250 1.00 79.38 94 LEU A C 1
ATOM 754 O O . LEU A 1 94 ? 12.437 -9.826 -8.304 1.00 79.38 94 LEU A O 1
ATOM 758 N N . CYS A 1 95 ? 12.610 -11.023 -10.201 1.00 80.00 95 CYS A N 1
ATOM 759 C CA . CYS A 1 95 ? 14.075 -11.084 -10.232 1.00 80.00 95 CYS A CA 1
ATOM 760 C C . CYS A 1 95 ? 14.738 -9.835 -10.846 1.00 80.00 95 CYS A C 1
ATOM 762 O O . CYS A 1 95 ? 15.964 -9.746 -10.888 1.00 80.00 95 CYS A O 1
ATOM 764 N N . GLU A 1 96 ? 13.962 -8.862 -11.326 1.00 86.06 96 GLU A N 1
ATOM 765 C CA . GLU A 1 96 ? 14.485 -7.665 -11.979 1.00 86.06 96 GLU A CA 1
ATOM 766 C C . GLU A 1 96 ? 14.671 -6.478 -11.017 1.00 86.06 96 GLU A C 1
ATOM 768 O O . GLU A 1 96 ? 14.289 -6.468 -9.836 1.00 86.06 96 GLU A O 1
ATOM 773 N N . ARG A 1 97 ? 15.263 -5.400 -11.549 1.00 85.56 97 ARG A N 1
ATOM 774 C CA . ARG A 1 97 ? 15.430 -4.140 -10.819 1.00 85.56 97 ARG A CA 1
ATOM 775 C C . ARG A 1 97 ? 14.071 -3.564 -10.411 1.00 85.56 97 ARG A C 1
ATOM 777 O O . ARG A 1 97 ? 13.069 -3.695 -11.108 1.00 85.56 97 ARG A O 1
ATOM 784 N N . VAL A 1 98 ? 14.070 -2.796 -9.320 1.00 86.38 98 VAL A N 1
ATOM 785 C CA . VAL A 1 98 ? 12.874 -2.133 -8.757 1.00 86.38 98 VAL A CA 1
ATOM 786 C C . VAL A 1 98 ? 12.105 -1.296 -9.794 1.00 86.38 98 VAL A C 1
ATOM 788 O O . VAL A 1 98 ? 10.888 -1.181 -9.710 1.00 86.38 98 VAL A O 1
ATOM 791 N N . ALA A 1 99 ? 12.788 -0.733 -10.798 1.00 86.25 99 ALA A N 1
ATOM 792 C CA . ALA A 1 99 ? 12.143 0.028 -11.869 1.00 86.25 99 ALA A CA 1
ATOM 793 C C . ALA A 1 99 ? 11.186 -0.821 -12.727 1.00 86.25 99 ALA A C 1
ATOM 795 O O . ALA A 1 99 ? 10.104 -0.343 -13.055 1.00 86.25 99 ALA A O 1
ATOM 796 N N . ALA A 1 100 ? 11.547 -2.068 -13.042 1.00 88.25 100 ALA A N 1
ATOM 797 C CA . ALA A 1 100 ? 10.690 -2.979 -13.800 1.00 88.25 100 ALA A CA 1
ATOM 798 C C . ALA A 1 100 ? 9.489 -3.439 -12.964 1.00 88.25 100 ALA A C 1
ATOM 800 O O . ALA A 1 100 ? 8.349 -3.403 -13.427 1.00 88.25 100 ALA A O 1
ATOM 801 N N . ARG A 1 101 ? 9.724 -3.747 -11.681 1.00 90.06 101 ARG A N 1
ATOM 802 C CA . ARG A 1 101 ? 8.660 -4.057 -10.713 1.00 90.06 101 ARG A CA 1
ATOM 803 C C . ARG A 1 101 ? 7.651 -2.913 -10.589 1.00 90.06 101 ARG A C 1
ATOM 805 O O . ARG A 1 101 ? 6.447 -3.134 -10.684 1.00 90.06 101 ARG A O 1
ATOM 812 N N . ASN A 1 102 ? 8.135 -1.675 -10.483 1.00 89.88 102 ASN A N 1
ATOM 813 C CA . ASN A 1 102 ? 7.284 -0.485 -10.475 1.00 89.88 102 ASN A CA 1
ATOM 814 C C . ASN A 1 102 ? 6.549 -0.252 -11.804 1.00 89.88 102 ASN A C 1
ATOM 816 O O . ASN A 1 102 ? 5.415 0.228 -11.795 1.00 89.88 102 ASN A O 1
ATOM 820 N N . ALA A 1 103 ? 7.157 -0.594 -12.942 1.00 90.06 103 ALA A N 1
ATOM 821 C CA . ALA A 1 103 ? 6.500 -0.500 -14.243 1.00 90.06 103 ALA A CA 1
ATOM 822 C C . ALA A 1 103 ? 5.315 -1.472 -14.346 1.00 90.06 103 ALA A C 1
ATOM 824 O O . ALA A 1 103 ? 4.227 -1.063 -14.751 1.00 90.06 103 ALA A O 1
ATOM 825 N N . ILE A 1 104 ? 5.480 -2.717 -13.893 1.00 89.69 104 ILE A N 1
ATOM 826 C CA . ILE A 1 104 ? 4.379 -3.684 -13.814 1.00 89.69 104 ILE A CA 1
ATOM 827 C C . ILE A 1 104 ? 3.299 -3.235 -12.829 1.00 89.69 104 ILE A C 1
ATOM 829 O O . ILE A 1 104 ? 2.113 -3.272 -13.169 1.00 89.69 104 ILE A O 1
ATOM 833 N N . ALA A 1 105 ? 3.694 -2.707 -11.666 1.00 89.94 105 ALA A N 1
ATOM 834 C CA . ALA A 1 105 ? 2.746 -2.136 -10.714 1.00 89.94 105 ALA A CA 1
ATOM 835 C C . ALA A 1 105 ? 1.903 -1.013 -11.352 1.00 89.94 105 ALA A C 1
ATOM 837 O O . ALA A 1 105 ? 0.686 -0.949 -11.171 1.00 89.94 105 ALA A O 1
ATOM 838 N N . LYS A 1 106 ? 2.530 -0.170 -12.182 1.00 91.31 106 LYS A N 1
ATOM 839 C CA . LYS A 1 106 ? 1.856 0.909 -12.917 1.00 91.31 106 LYS A CA 1
ATOM 840 C C . LYS A 1 106 ? 0.855 0.394 -13.951 1.00 91.31 106 LYS A C 1
ATOM 842 O O . LYS A 1 106 ? -0.203 0.998 -14.111 1.00 91.31 106 LYS A O 1
ATOM 847 N N . VAL A 1 107 ? 1.147 -0.706 -14.640 1.00 90.62 107 VAL A N 1
ATOM 848 C CA . VAL A 1 107 ? 0.203 -1.321 -15.594 1.00 90.62 107 VAL A CA 1
ATOM 849 C C . VAL A 1 107 ? -1.023 -1.876 -14.862 1.00 90.62 107 VAL A C 1
ATOM 851 O O . VAL A 1 107 ? -2.156 -1.734 -15.318 1.00 90.62 107 VAL A O 1
ATOM 854 N N . MET A 1 108 ? -0.813 -2.471 -13.691 1.00 88.62 108 MET A N 1
ATOM 855 C CA . MET A 1 108 ? -1.845 -3.182 -12.935 1.00 88.62 108 MET A CA 1
ATOM 856 C C . MET A 1 108 ? -2.641 -2.299 -11.956 1.00 88.62 108 MET A C 1
ATOM 858 O O . MET A 1 108 ? -3.654 -2.753 -11.412 1.00 88.62 108 MET A O 1
ATOM 862 N N . GLN A 1 109 ? -2.246 -1.031 -11.779 1.00 87.31 109 GLN A N 1
ATOM 863 C CA . GLN A 1 109 ? -2.795 -0.087 -10.789 1.00 87.31 109 GLN A CA 1
ATOM 864 C C . GLN A 1 109 ? -4.316 0.106 -10.839 1.00 87.31 109 GLN A C 1
ATOM 866 O O . GLN A 1 109 ? -4.935 0.406 -9.824 1.00 87.31 109 GLN A O 1
ATOM 871 N N . PHE A 1 110 ? -4.940 -0.049 -12.007 1.00 86.75 110 PHE A N 1
ATOM 872 C CA . PHE A 1 110 ? -6.382 0.168 -12.158 1.00 86.75 110 PHE A CA 1
ATOM 873 C C . PHE A 1 110 ? -7.214 -1.049 -11.733 1.00 86.75 110 PHE A C 1
ATOM 875 O O . PHE A 1 110 ? -8.385 -0.916 -11.351 1.00 86.75 110 PHE A O 1
ATOM 882 N N . LYS A 1 111 ? -6.611 -2.242 -11.776 1.00 88.12 111 LYS A N 1
ATOM 883 C CA . LYS A 1 111 ? -7.286 -3.502 -11.464 1.00 88.12 111 LYS A CA 1
ATOM 884 C C . LYS A 1 111 ? -7.172 -3.844 -9.979 1.00 88.12 111 LYS A C 1
ATOM 886 O O . LYS A 1 111 ? -8.202 -4.093 -9.351 1.00 88.12 111 LYS A O 1
ATOM 891 N N . TYR A 1 112 ? -5.964 -3.764 -9.423 1.00 87.56 112 TYR A N 1
ATOM 892 C CA . TYR A 1 112 ? -5.653 -4.217 -8.064 1.00 87.56 112 TYR A CA 1
ATOM 893 C C . TYR A 1 112 ? -5.358 -3.064 -7.105 1.00 87.56 112 TYR A C 1
ATOM 895 O O . TYR A 1 112 ? -4.966 -1.970 -7.514 1.00 87.56 112 TYR A O 1
ATOM 903 N N . CYS A 1 113 ? -5.526 -3.318 -5.807 1.00 88.06 113 CYS A N 1
ATOM 904 C CA . CYS A 1 113 ? -5.120 -2.376 -4.773 1.00 88.06 113 CYS A CA 1
ATOM 905 C C . CYS A 1 113 ? -3.588 -2.226 -4.749 1.00 88.06 113 CYS A C 1
ATOM 907 O O . CYS A 1 113 ? -2.859 -3.218 -4.753 1.00 88.06 113 CYS A O 1
ATOM 909 N N . ILE A 1 114 ? -3.107 -0.980 -4.689 1.00 89.25 114 ILE A N 1
ATOM 910 C CA . ILE A 1 114 ? -1.669 -0.665 -4.712 1.00 89.25 114 ILE A CA 1
ATOM 911 C C . ILE A 1 114 ? -0.944 -1.290 -3.516 1.00 89.25 114 ILE A C 1
ATOM 913 O O . ILE A 1 114 ? 0.157 -1.794 -3.704 1.00 89.25 114 ILE A O 1
ATOM 917 N N . ALA A 1 115 ? -1.569 -1.331 -2.336 1.00 88.44 115 ALA A N 1
ATOM 918 C CA . ALA A 1 115 ? -0.980 -1.933 -1.139 1.00 88.44 115 ALA A CA 1
ATOM 919 C C . ALA A 1 115 ? -0.649 -3.423 -1.341 1.00 88.44 115 ALA A C 1
ATOM 921 O O . ALA A 1 115 ? 0.491 -3.839 -1.153 1.00 88.44 115 ALA A O 1
ATOM 922 N N . VAL A 1 116 ? -1.622 -4.204 -1.826 1.00 88.56 116 VAL A N 1
ATOM 923 C CA . VAL A 1 116 ? -1.453 -5.644 -2.103 1.00 88.56 116 VAL A CA 1
ATOM 924 C C . VAL A 1 116 ? -0.383 -5.869 -3.161 1.00 88.56 116 VAL A C 1
ATOM 926 O O . VAL A 1 116 ? 0.542 -6.653 -2.986 1.00 88.56 116 VAL A O 1
ATOM 929 N N . MET A 1 117 ? -0.477 -5.122 -4.255 1.00 89.69 117 MET A N 1
ATOM 930 C CA . MET A 1 117 ? 0.449 -5.232 -5.372 1.00 89.69 117 MET A CA 1
ATOM 931 C C . MET A 1 117 ? 1.886 -4.871 -4.990 1.00 89.69 117 MET A C 1
ATOM 933 O O . MET A 1 117 ? 2.812 -5.574 -5.382 1.00 89.69 117 MET A O 1
ATOM 937 N N . CYS A 1 118 ? 2.083 -3.808 -4.210 1.00 90.44 118 CYS A N 1
ATOM 938 C CA . CYS A 1 118 ? 3.395 -3.424 -3.698 1.00 90.44 118 CYS A CA 1
ATOM 939 C C . CYS A 1 118 ? 3.956 -4.486 -2.742 1.00 90.44 118 CYS A C 1
ATOM 941 O O . CYS A 1 118 ? 5.138 -4.815 -2.842 1.00 90.44 118 CYS A O 1
ATOM 943 N N . GLY A 1 119 ? 3.105 -5.075 -1.891 1.00 89.31 119 GLY A N 1
ATOM 944 C CA . GLY A 1 119 ? 3.465 -6.206 -1.034 1.0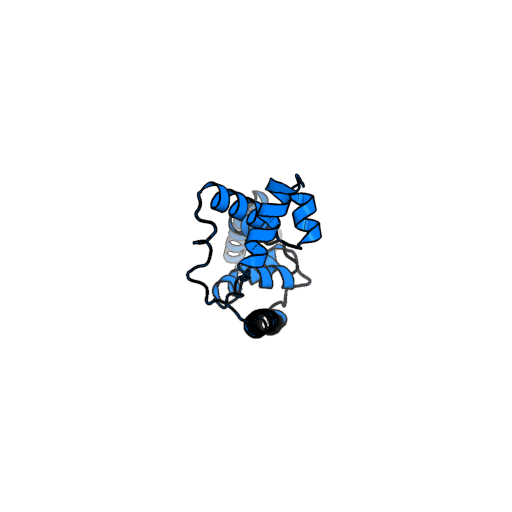0 89.31 119 GLY A CA 1
ATOM 945 C C . GLY A 1 119 ? 3.993 -7.401 -1.831 1.00 89.31 119 GLY A C 1
ATOM 946 O O . GLY A 1 119 ? 5.117 -7.838 -1.599 1.00 89.31 119 GLY A O 1
ATOM 947 N N . ILE A 1 120 ? 3.237 -7.858 -2.835 1.00 90.44 120 ILE A N 1
ATOM 948 C CA . ILE A 1 120 ? 3.601 -9.012 -3.680 1.00 90.44 120 ILE A CA 1
ATOM 949 C C . ILE A 1 120 ? 4.859 -8.740 -4.510 1.00 90.44 120 ILE A C 1
ATOM 951 O O . ILE A 1 120 ? 5.712 -9.606 -4.666 1.00 90.44 120 ILE A O 1
ATOM 955 N N . LEU A 1 121 ? 4.997 -7.528 -5.053 1.00 90.06 121 LEU A N 1
ATOM 956 C CA . LEU A 1 121 ? 6.156 -7.149 -5.864 1.00 90.06 121 LEU A CA 1
ATOM 957 C C . LEU A 1 121 ? 7.391 -6.798 -5.015 1.00 90.06 121 LEU A C 1
ATOM 959 O O . LEU A 1 121 ? 8.435 -6.437 -5.568 1.00 90.06 121 LEU A O 1
ATOM 963 N N . HIS A 1 122 ? 7.300 -6.879 -3.685 1.00 89.75 122 HIS A N 1
ATOM 964 C CA . HIS A 1 122 ? 8.352 -6.470 -2.752 1.00 89.75 122 HIS A CA 1
ATOM 965 C C . HIS A 1 122 ? 8.864 -5.043 -3.018 1.00 89.75 122 HIS A C 1
ATOM 967 O O . HIS A 1 122 ? 10.073 -4.784 -3.041 1.00 89.75 122 HIS A O 1
ATOM 973 N N . VAL A 1 123 ? 7.943 -4.108 -3.262 1.00 91.75 123 VAL A N 1
ATOM 974 C CA . VAL A 1 123 ? 8.234 -2.677 -3.415 1.00 91.75 123 VAL A CA 1
ATOM 975 C C . VAL A 1 123 ? 7.522 -1.908 -2.307 1.00 91.75 123 VAL A C 1
ATOM 977 O O . VAL A 1 123 ? 6.391 -2.206 -1.951 1.00 91.75 123 VAL A O 1
ATOM 980 N N . SER A 1 124 ? 8.168 -0.884 -1.752 1.00 92.19 124 SER A N 1
ATOM 981 C CA . SER A 1 124 ? 7.495 0.042 -0.840 1.00 92.19 124 SER A CA 1
ATOM 982 C C . SER A 1 124 ? 6.464 0.894 -1.586 1.00 92.19 124 SER A C 1
ATOM 984 O O . SER A 1 124 ? 6.794 1.481 -2.619 1.00 92.19 124 SER A O 1
ATOM 986 N N . GLU A 1 125 ? 5.261 1.048 -1.024 1.00 91.81 125 GLU A N 1
ATOM 987 C CA . GLU A 1 125 ? 4.217 1.937 -1.559 1.00 91.81 125 GLU A CA 1
ATOM 988 C C . GLU A 1 125 ? 4.720 3.377 -1.740 1.00 91.81 125 GLU A C 1
ATOM 990 O O . GLU A 1 125 ? 4.540 3.986 -2.796 1.00 91.81 125 GLU A O 1
ATOM 995 N N . SER A 1 126 ? 5.418 3.922 -0.737 1.00 91.50 126 SER A N 1
ATOM 996 C CA . SER A 1 126 ? 5.990 5.272 -0.817 1.00 91.50 126 SER A CA 1
ATOM 997 C C . SER A 1 126 ? 7.083 5.353 -1.886 1.00 91.50 126 SER A C 1
ATOM 999 O O . SER A 1 126 ? 7.186 6.346 -2.609 1.00 91.50 126 SER A O 1
ATOM 1001 N N . GLY A 1 127 ? 7.861 4.279 -2.047 1.00 91.56 127 GLY A N 1
ATOM 1002 C CA . GLY A 1 127 ? 8.839 4.125 -3.119 1.00 91.56 127 GLY A CA 1
ATOM 1003 C C . GLY A 1 127 ? 8.203 4.112 -4.511 1.00 91.56 127 GLY A C 1
ATOM 1004 O O . GLY A 1 127 ? 8.729 4.770 -5.410 1.00 91.56 127 GLY A O 1
ATOM 1005 N N . TYR A 1 128 ? 7.072 3.423 -4.675 1.00 92.56 128 TYR A N 1
ATOM 1006 C CA . TYR A 1 128 ? 6.293 3.384 -5.912 1.00 92.56 128 TYR A CA 1
ATOM 1007 C C . TYR A 1 128 ? 5.759 4.773 -6.280 1.00 92.56 128 TYR A C 1
ATOM 1009 O O . TYR A 1 128 ? 6.019 5.256 -7.382 1.00 92.56 128 TYR A O 1
ATOM 1017 N N . TYR A 1 129 ? 5.102 5.473 -5.349 1.00 93.44 129 TYR A N 1
ATOM 1018 C CA . TYR A 1 129 ? 4.591 6.824 -5.614 1.00 93.44 129 TYR A CA 1
ATOM 1019 C C . TYR A 1 129 ? 5.710 7.837 -5.880 1.00 93.44 129 TYR A C 1
ATOM 1021 O O . TYR A 1 129 ? 5.581 8.686 -6.765 1.00 93.44 129 TYR A O 1
ATOM 1029 N N . ARG A 1 130 ? 6.842 7.723 -5.173 1.00 93.81 130 ARG A N 1
ATOM 1030 C CA . ARG A 1 130 ? 8.037 8.526 -5.459 1.00 93.81 130 ARG A CA 1
ATOM 1031 C C . ARG A 1 130 ? 8.586 8.233 -6.849 1.00 93.81 130 ARG A C 1
ATOM 1033 O O . ARG A 1 130 ? 9.014 9.153 -7.530 1.00 93.81 130 ARG A O 1
ATOM 1040 N N . TRP A 1 131 ? 8.609 6.969 -7.267 1.00 92.50 131 TRP A N 1
ATOM 1041 C CA . TRP A 1 131 ? 9.046 6.576 -8.606 1.00 92.50 131 TRP A CA 1
ATOM 1042 C C . TRP A 1 131 ? 8.097 7.098 -9.691 1.00 92.50 131 TRP A C 1
ATOM 1044 O O . TRP A 1 131 ? 8.573 7.575 -10.716 1.00 92.50 131 TRP A O 1
ATOM 1054 N N . LEU A 1 132 ? 6.783 7.092 -9.445 1.00 91.31 132 LEU A N 1
ATOM 1055 C CA . LEU A 1 132 ? 5.771 7.561 -10.394 1.00 91.31 132 LEU A CA 1
ATOM 1056 C C . LEU A 1 132 ? 5.910 9.055 -10.723 1.00 91.31 132 LEU A C 1
ATOM 1058 O O . LEU A 1 132 ? 5.694 9.456 -11.863 1.00 91.31 132 LEU A O 1
ATOM 1062 N N . THR A 1 133 ? 6.278 9.867 -9.732 1.00 92.38 133 THR A N 1
ATOM 1063 C CA . THR A 1 133 ? 6.478 11.319 -9.880 1.00 92.38 133 THR A CA 1
ATOM 1064 C C . THR A 1 133 ? 7.926 11.702 -10.199 1.00 92.38 133 THR A C 1
ATOM 1066 O O . THR A 1 133 ? 8.235 12.879 -10.396 1.00 92.38 133 THR A O 1
ATOM 1069 N N . ARG A 1 134 ? 8.841 10.726 -10.253 1.00 88.88 134 ARG A N 1
ATOM 1070 C CA . ARG A 1 134 ? 10.271 10.972 -10.431 1.00 88.88 134 ARG A CA 1
ATOM 1071 C C . ARG A 1 134 ? 10.561 11.472 -11.844 1.00 88.88 134 ARG A C 1
ATOM 1073 O O . ARG A 1 134 ? 10.300 10.782 -12.824 1.00 88.88 134 ARG A O 1
ATOM 1080 N N . LYS A 1 135 ? 11.204 12.636 -11.937 1.00 88.38 135 LYS A N 1
ATOM 1081 C CA . LYS A 1 135 ? 11.773 13.133 -13.196 1.00 88.38 135 LYS A CA 1
ATOM 1082 C C . LYS A 1 135 ? 12.937 12.239 -13.654 1.00 88.38 135 LYS A C 1
ATOM 1084 O O . LYS A 1 135 ? 13.663 11.713 -12.798 1.00 88.38 135 LYS A O 1
ATOM 1089 N N . PRO A 1 136 ? 13.136 12.061 -14.971 1.00 87.06 136 PRO A N 1
ATOM 1090 C CA . PRO A 1 136 ? 14.288 11.333 -15.482 1.00 87.06 136 PRO A CA 1
ATOM 1091 C C . PRO A 1 136 ? 15.587 11.962 -14.966 1.00 87.06 136 PRO A C 1
ATOM 1093 O O . PRO A 1 136 ? 15.680 13.160 -14.714 1.00 87.06 136 PRO A O 1
ATOM 1096 N N . SER A 1 137 ? 16.592 11.121 -14.729 1.00 89.81 137 SER A N 1
ATOM 1097 C CA . SER A 1 137 ? 17.912 11.621 -14.337 1.00 89.81 137 SER A CA 1
ATOM 1098 C C . SER A 1 137 ? 18.662 12.135 -15.564 1.00 89.81 137 SER A C 1
ATOM 1100 O O . SER A 1 137 ? 18.456 11.616 -16.660 1.00 89.81 137 SER A O 1
ATOM 1102 N N . LYS A 1 138 ? 19.636 13.033 -15.367 1.00 91.94 138 LYS A N 1
ATOM 1103 C CA . LYS A 1 138 ? 20.522 13.512 -16.446 1.00 91.94 138 LYS A CA 1
ATOM 1104 C C . LYS A 1 138 ? 21.164 12.376 -17.255 1.00 91.94 138 LYS A C 1
ATOM 1106 O O . LYS A 1 138 ? 21.434 12.528 -18.439 1.00 91.94 138 LYS A O 1
ATOM 1111 N N . ARG A 1 139 ? 21.447 11.227 -16.623 1.00 90.75 139 ARG A N 1
ATOM 1112 C CA . ARG A 1 139 ? 21.971 10.042 -17.322 1.00 90.75 139 ARG A CA 1
ATOM 1113 C C . ARG A 1 139 ? 20.938 9.458 -18.282 1.00 90.75 139 ARG A C 1
ATOM 1115 O O . ARG A 1 139 ? 21.288 9.220 -19.423 1.00 90.75 139 ARG A O 1
ATOM 1122 N N . VAL A 1 140 ? 19.702 9.280 -17.821 1.00 88.12 140 VAL A N 1
ATOM 1123 C CA . VAL A 1 140 ? 18.594 8.738 -18.626 1.00 88.12 140 VAL A CA 1
ATOM 1124 C C . VAL A 1 140 ? 18.252 9.677 -19.784 1.00 88.12 140 VAL A C 1
ATOM 1126 O O . VAL A 1 140 ? 18.027 9.218 -20.894 1.00 88.12 140 VAL A O 1
ATOM 1129 N N . GLU A 1 141 ? 18.277 10.991 -19.557 1.00 91.44 141 GLU A N 1
ATOM 1130 C CA . GLU A 1 141 ? 18.088 11.985 -20.623 1.00 91.44 141 GLU A CA 1
ATOM 1131 C C . GLU A 1 141 ? 19.194 11.903 -21.683 1.00 91.44 141 GLU A C 1
ATOM 1133 O O . GLU A 1 141 ? 18.907 11.871 -22.879 1.00 91.44 141 GLU A O 1
ATOM 1138 N N . ARG A 1 142 ? 20.463 11.820 -21.255 1.00 91.75 142 ARG A N 1
ATOM 1139 C CA . ARG A 1 142 ? 21.596 11.639 -22.175 1.00 91.75 142 ARG A CA 1
ATOM 1140 C C . ARG A 1 142 ? 21.517 10.321 -22.932 1.00 91.75 142 ARG A C 1
ATOM 1142 O O . ARG A 1 142 ? 21.787 10.309 -24.121 1.00 91.75 142 ARG A O 1
ATOM 1149 N N . GLU A 1 143 ? 21.151 9.238 -22.261 1.00 92.94 143 GLU A N 1
ATOM 1150 C CA . GLU A 1 143 ? 20.997 7.918 -22.871 1.00 92.94 143 GLU A CA 1
ATOM 1151 C C . GLU A 1 143 ? 19.898 7.926 -23.936 1.00 92.94 143 GLU A C 1
ATOM 1153 O O . GLU A 1 143 ? 20.150 7.488 -25.051 1.00 92.94 143 GLU A O 1
ATOM 1158 N N . GLY A 1 144 ? 18.743 8.542 -23.657 1.00 90.62 144 GLY A N 1
ATOM 1159 C CA . GLY A 1 144 ? 17.686 8.722 -24.655 1.00 90.62 144 GLY A CA 1
ATOM 1160 C C . GLY A 1 144 ? 18.127 9.575 -25.849 1.00 90.62 144 GLY A C 1
ATOM 1161 O O . GLY A 1 144 ? 17.811 9.249 -26.990 1.00 90.62 144 GLY A O 1
ATOM 1162 N N . ARG A 1 145 ? 18.915 10.634 -25.616 1.00 93.56 145 ARG A N 1
ATOM 1163 C CA . ARG A 1 145 ? 19.513 11.425 -26.704 1.00 93.56 145 ARG A CA 1
ATOM 1164 C C . ARG A 1 145 ? 20.479 10.586 -27.548 1.00 93.56 145 ARG A C 1
ATOM 1166 O O . ARG A 1 145 ? 20.372 10.595 -28.771 1.00 93.56 145 ARG A O 1
ATOM 1173 N N . LEU A 1 146 ? 21.391 9.861 -26.901 1.00 93.75 146 LEU A N 1
ATOM 1174 C CA . LEU A 1 146 ? 22.367 9.000 -27.572 1.00 93.75 146 LEU A CA 1
ATOM 1175 C C . LEU A 1 146 ? 21.677 7.890 -28.361 1.00 93.75 146 LEU A C 1
ATOM 1177 O O . LEU A 1 146 ? 22.084 7.599 -29.475 1.00 93.75 146 LEU A O 1
ATOM 1181 N N . GLU A 1 147 ? 20.609 7.297 -27.833 1.00 93.88 147 GLU A N 1
ATOM 1182 C CA . GLU A 1 147 ? 19.850 6.263 -28.533 1.00 93.88 147 GLU A CA 1
ATOM 1183 C C . GLU A 1 147 ? 19.248 6.790 -29.845 1.00 93.88 147 GLU A C 1
ATOM 1185 O O . GLU A 1 147 ? 19.286 6.102 -30.866 1.00 93.88 147 GLU A O 1
ATOM 1190 N N . VAL A 1 148 ? 18.734 8.025 -29.848 1.00 94.00 148 VAL A N 1
ATOM 1191 C CA . VAL A 1 148 ? 18.232 8.681 -31.064 1.00 94.00 148 VAL A CA 1
ATOM 1192 C C . VAL A 1 148 ? 19.366 8.949 -32.055 1.00 94.00 148 VAL A C 1
ATOM 1194 O O . VAL A 1 148 ? 19.212 8.649 -33.240 1.00 94.00 148 VAL A O 1
ATOM 1197 N N . GLU A 1 149 ? 20.507 9.463 -31.587 1.00 91.81 149 GLU A N 1
ATOM 1198 C CA . GLU A 1 149 ? 21.693 9.711 -32.422 1.00 91.81 149 GLU A CA 1
ATOM 1199 C C . GLU A 1 149 ? 22.226 8.406 -33.040 1.00 91.81 149 GLU A C 1
ATOM 1201 O O . GLU A 1 149 ? 22.454 8.341 -34.248 1.00 91.81 149 GLU A O 1
ATOM 1206 N N . ILE A 1 150 ? 22.326 7.337 -32.244 1.00 89.94 150 ILE A N 1
ATOM 1207 C CA . ILE A 1 150 ? 22.756 6.005 -32.687 1.00 89.94 150 ILE A CA 1
ATOM 1208 C C . ILE A 1 150 ? 21.784 5.445 -33.729 1.00 89.94 150 ILE A C 1
ATOM 1210 O O . ILE A 1 150 ? 22.223 4.980 -34.779 1.00 89.94 150 ILE A O 1
ATOM 1214 N N . LYS A 1 151 ? 20.467 5.515 -33.495 1.00 90.62 151 LYS A N 1
ATOM 1215 C CA . LYS A 1 151 ? 19.461 5.043 -34.466 1.00 90.62 151 LYS A CA 1
ATOM 1216 C C . LYS A 1 151 ? 19.514 5.831 -35.774 1.00 90.62 151 LYS A C 1
ATOM 1218 O O . LYS A 1 151 ? 19.389 5.244 -36.848 1.00 90.62 151 LYS A O 1
ATOM 1223 N N . ALA A 1 152 ? 19.715 7.146 -35.702 1.00 89.69 152 ALA A N 1
ATOM 1224 C CA . ALA A 1 152 ? 19.859 7.990 -36.883 1.00 89.69 152 ALA A CA 1
ATOM 1225 C C . ALA A 1 152 ? 21.122 7.633 -37.682 1.00 89.69 152 ALA A C 1
ATOM 1227 O O . ALA A 1 152 ? 21.053 7.476 -38.904 1.00 89.69 152 ALA A O 1
ATOM 1228 N N . ALA A 1 153 ? 22.251 7.445 -36.996 1.00 87.62 153 ALA A N 1
ATOM 1229 C CA . ALA A 1 153 ? 23.503 7.023 -37.607 1.00 87.62 153 ALA A CA 1
ATOM 1230 C C . ALA A 1 153 ? 23.377 5.637 -38.259 1.00 87.62 153 ALA A C 1
ATOM 1232 O O . ALA A 1 153 ? 23.719 5.482 -39.428 1.00 87.62 153 ALA A O 1
ATOM 1233 N N . HIS A 1 154 ? 22.777 4.673 -37.556 1.00 87.06 154 HIS A N 1
ATOM 1234 C CA . HIS A 1 154 ? 22.540 3.316 -38.053 1.00 87.06 154 HIS A CA 1
ATOM 1235 C C . HIS A 1 154 ? 21.673 3.298 -39.320 1.00 87.06 154 HIS A C 1
ATOM 1237 O O . HIS A 1 154 ? 21.982 2.607 -40.290 1.00 87.06 154 HIS A O 1
ATOM 1243 N N . LYS A 1 155 ? 20.616 4.119 -39.362 1.00 88.12 155 LYS A N 1
ATOM 1244 C CA . LYS A 1 155 ? 19.781 4.269 -40.561 1.00 88.12 155 LYS A CA 1
ATOM 1245 C C . LYS A 1 155 ? 20.560 4.891 -41.725 1.00 88.12 155 LYS A C 1
ATOM 1247 O O . LYS A 1 155 ? 20.402 4.464 -42.867 1.00 88.12 155 LYS A O 1
ATOM 1252 N N . ARG A 1 156 ? 21.415 5.884 -41.453 1.00 85.19 156 ARG A N 1
ATOM 1253 C CA . ARG A 1 156 ? 22.256 6.540 -42.469 1.00 85.19 156 ARG A CA 1
ATOM 1254 C C . ARG A 1 156 ? 23.257 5.567 -43.095 1.00 85.19 156 ARG A C 1
ATOM 1256 O O . ARG A 1 156 ? 23.457 5.613 -44.307 1.00 85.19 156 ARG A O 1
ATOM 1263 N N . THR A 1 157 ? 23.842 4.671 -42.305 1.00 84.25 157 THR A N 1
ATOM 1264 C CA . THR A 1 157 ? 24.774 3.640 -42.783 1.00 84.25 157 THR A CA 1
ATOM 1265 C C . THR A 1 157 ? 24.085 2.380 -43.312 1.00 84.25 157 THR A C 1
ATOM 1267 O O . THR A 1 157 ? 24.759 1.375 -43.519 1.00 84.25 157 THR A O 1
ATOM 1270 N N . ARG A 1 158 ? 22.767 2.417 -43.581 1.00 82.12 158 ARG A N 1
ATOM 1271 C CA . ARG A 1 158 ? 21.986 1.262 -44.070 1.00 82.12 158 ARG A CA 1
ATOM 1272 C C . ARG A 1 158 ? 22.203 0.021 -43.205 1.00 82.12 158 ARG A C 1
ATOM 1274 O O . ARG A 1 158 ? 22.481 -1.058 -43.714 1.00 82.12 158 ARG A O 1
ATOM 1281 N N . GLU A 1 159 ? 22.164 0.221 -41.893 1.00 82.38 159 GLU A N 1
ATOM 1282 C CA . GLU A 1 159 ? 22.276 -0.840 -40.890 1.00 82.38 159 GLU A CA 1
ATOM 1283 C C . GLU A 1 159 ? 23.638 -1.562 -40.883 1.00 82.38 159 GLU A C 1
ATOM 1285 O O . GLU A 1 159 ? 23.823 -2.572 -40.209 1.00 82.38 159 GLU A O 1
ATOM 1290 N N . THR A 1 160 ? 24.632 -1.015 -41.590 1.00 74.62 160 THR A N 1
ATOM 1291 C CA . THR A 1 160 ? 25.984 -1.573 -41.656 1.00 74.62 160 THR A CA 1
ATOM 1292 C C . THR A 1 160 ? 26.834 -1.002 -40.515 1.00 74.62 160 THR A C 1
ATOM 1294 O O . THR A 1 160 ? 26.925 0.218 -40.355 1.00 74.62 160 THR A O 1
ATOM 1297 N N . CYS A 1 161 ? 27.467 -1.870 -39.720 1.00 67.25 161 CYS A N 1
ATOM 1298 C CA . CYS A 1 161 ? 28.368 -1.475 -38.629 1.00 67.25 161 CYS A CA 1
ATOM 1299 C C . CYS A 1 161 ? 29.836 -1.471 -39.091 1.00 67.25 161 CYS A C 1
ATOM 1301 O O . CYS A 1 161 ? 30.301 -2.457 -39.655 1.00 67.25 161 CYS A O 1
ATOM 1303 N N . GLY A 1 162 ? 30.582 -0.392 -38.816 1.00 64.56 162 GLY A N 1
ATOM 1304 C CA . GLY A 1 162 ? 32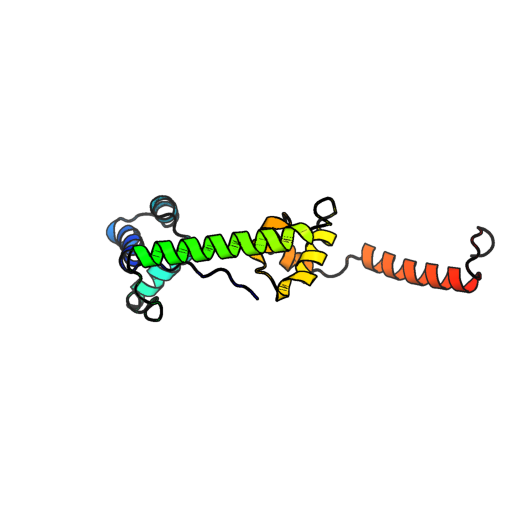.025 -0.317 -39.076 1.00 64.56 162 GLY A CA 1
ATOM 1305 C C . GLY A 1 162 ? 32.674 0.977 -38.546 1.00 64.56 162 GLY A C 1
ATOM 1306 O O . GLY A 1 162 ? 32.024 2.021 -38.572 1.00 64.56 162 GLY A O 1
ATOM 1307 N N . PRO A 1 163 ? 33.935 0.925 -38.070 1.00 58.03 163 PRO A N 1
ATOM 1308 C CA . PRO A 1 163 ? 34.607 2.031 -37.372 1.00 58.03 163 PRO A CA 1
ATOM 1309 C C . PRO A 1 163 ? 34.959 3.239 -38.257 1.00 58.03 163 PRO A C 1
ATOM 1311 O O . PRO A 1 163 ? 35.170 4.325 -37.735 1.00 58.03 163 PRO A O 1
ATOM 1314 N N . GLU A 1 164 ? 34.998 3.082 -39.580 1.00 57.34 164 GLU A N 1
ATOM 1315 C CA . GLU A 1 164 ? 35.476 4.119 -40.513 1.00 57.34 164 GLU A CA 1
ATOM 1316 C C . GLU A 1 164 ? 34.366 5.012 -41.096 1.00 57.34 164 GLU A C 1
ATOM 1318 O O . GLU A 1 164 ? 34.630 5.826 -41.979 1.00 57.34 164 GLU A O 1
ATOM 1323 N N . ARG A 1 165 ? 33.102 4.835 -40.684 1.00 56.41 165 ARG A N 1
ATOM 1324 C CA . ARG A 1 165 ? 31.946 5.448 -41.377 1.00 56.41 165 ARG A CA 1
ATOM 1325 C C . ARG A 1 165 ? 31.017 6.294 -40.498 1.00 56.41 165 ARG A C 1
ATOM 1327 O O . ARG A 1 165 ? 29.971 6.717 -40.995 1.00 56.41 165 ARG A O 1
ATOM 1334 N N . LEU A 1 166 ? 31.386 6.528 -39.237 1.00 52.47 166 LEU A N 1
ATOM 1335 C CA . LEU A 1 166 ? 30.688 7.417 -38.298 1.00 52.47 166 LEU A CA 1
ATOM 1336 C C . LEU A 1 166 ? 31.397 8.766 -38.179 1.00 52.47 166 LEU A C 1
ATOM 1338 O O . LEU A 1 166 ? 32.642 8.757 -38.083 1.00 52.47 166 LEU A O 1
#

Sequence (166 aa):
MERIPRAIFTKQLREEPVKLLTEGGLSIPEVERRLSVSPSTIRYWVKANKQGELKDVGKQQRPLTEAGMELARVKRELAEVRMERDILPKATVLCERVAARNAIAKVMQFKYCIAVMCGILHVSESGYYRWLTRKPSKRVEREGRLEVEIKAAHKRTRETCGPERL

Radius of gyration: 25.75 Å; chains: 1; bounding box: 59×33×77 Å

pLDDT: mean 82.55, std 10.17, range [52.03, 94.0]